Protein AF-A0A4R5M8D0-F1 (afdb_monomer)

Solvent-accessible surface area (backbone atoms only — not comparable to full-atom values): 7899 Å² total; per-residue (Å²): 137,90,80,92,74,95,64,88,58,82,51,76,71,55,78,67,46,79,79,55,78,32,60,71,62,48,40,68,74,43,56,70,74,60,31,74,62,60,87,78,65,68,76,57,94,89,54,62,68,66,61,60,70,73,50,46,65,36,48,47,52,46,53,38,43,72,75,65,63,64,87,56,70,48,40,45,31,62,72,78,59,74,44,51,79,94,51,44,88,34,52,41,73,28,47,88,83,58,29,74,73,32,68,68,41,42,64,56,45,52,58,55,49,52,73,72,44,74,81,69,89,81,76,136

Structure (mmCIF, N/CA/C/O backbone):
data_AF-A0A4R5M8D0-F1
#
_entry.id   AF-A0A4R5M8D0-F1
#
loop_
_atom_site.group_PDB
_atom_site.id
_atom_site.type_symbol
_atom_site.label_atom_id
_atom_site.label_alt_id
_atom_site.label_comp_id
_atom_site.label_asym_id
_atom_site.label_entity_id
_atom_site.lab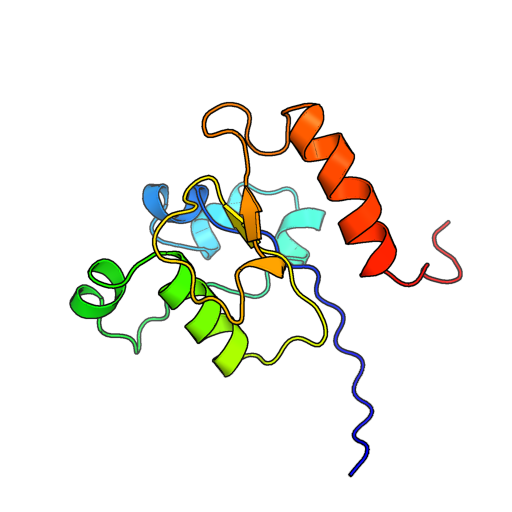el_seq_id
_atom_site.pdbx_PDB_ins_code
_atom_site.Cartn_x
_atom_site.Cartn_y
_atom_site.Cartn_z
_atom_site.occupancy
_atom_site.B_iso_or_equiv
_atom_site.auth_seq_id
_atom_site.auth_comp_id
_atom_site.auth_asym_id
_atom_site.auth_atom_id
_atom_site.pdbx_PDB_model_num
ATOM 1 N N . MET A 1 1 ? -13.318 -27.348 2.905 1.00 30.52 1 MET A N 1
ATOM 2 C CA . MET A 1 1 ? -12.179 -27.475 3.842 1.00 30.52 1 MET A CA 1
ATOM 3 C C . MET A 1 1 ? -12.063 -26.192 4.652 1.00 30.52 1 MET A C 1
ATOM 5 O O . MET A 1 1 ? -11.811 -25.144 4.075 1.00 30.52 1 MET A O 1
ATOM 9 N N . ARG A 1 2 ? -12.351 -26.250 5.958 1.00 32.94 2 ARG A N 1
ATOM 10 C CA . ARG A 1 2 ? -12.203 -25.120 6.889 1.00 32.94 2 ARG A CA 1
ATOM 11 C C . ARG A 1 2 ? -10.790 -25.174 7.464 1.00 32.94 2 ARG A C 1
ATOM 13 O O . ARG A 1 2 ? -10.434 -26.193 8.041 1.00 32.94 2 ARG A O 1
ATOM 20 N N . CYS A 1 3 ? -10.019 -24.100 7.328 1.00 25.97 3 CYS A N 1
ATOM 21 C CA . CYS A 1 3 ? -8.755 -23.944 8.042 1.00 25.97 3 CYS A CA 1
ATOM 22 C C . CYS A 1 3 ? -8.785 -22.648 8.845 1.00 25.97 3 CYS A C 1
ATOM 24 O O . CYS A 1 3 ? -8.647 -21.548 8.316 1.00 25.97 3 CYS A O 1
ATOM 26 N N . SER A 1 4 ? -8.983 -22.823 10.146 1.00 39.22 4 SER A N 1
ATOM 27 C CA . SER A 1 4 ? -8.788 -21.835 11.194 1.00 39.22 4 SER A CA 1
ATOM 28 C C . SER A 1 4 ? -7.297 -21.508 11.295 1.00 39.22 4 SER A C 1
ATOM 30 O O . SER A 1 4 ? -6.508 -22.373 11.665 1.00 39.22 4 SER A O 1
ATOM 32 N N . ASN A 1 5 ? -6.886 -20.279 10.975 1.00 35.69 5 ASN A N 1
ATOM 33 C CA . ASN A 1 5 ? -5.598 -19.762 11.436 1.00 35.69 5 ASN A CA 1
ATOM 34 C C . ASN A 1 5 ? -5.643 -18.233 11.552 1.00 35.69 5 ASN A C 1
ATOM 36 O O . ASN A 1 5 ? -5.596 -17.494 10.571 1.00 35.69 5 ASN A O 1
ATOM 40 N N . THR A 1 6 ? -5.773 -17.764 12.786 1.00 39.41 6 THR A N 1
ATOM 41 C CA . THR A 1 6 ? -5.730 -16.362 13.192 1.00 39.41 6 THR A CA 1
ATOM 42 C C . THR A 1 6 ? -4.335 -15.783 12.965 1.00 39.41 6 THR A C 1
ATOM 44 O O . THR A 1 6 ? -3.470 -15.863 13.833 1.00 39.41 6 THR A O 1
ATOM 47 N N . ARG A 1 7 ? -4.106 -15.141 11.817 1.00 37.91 7 ARG A N 1
ATOM 48 C CA . ARG A 1 7 ? -3.012 -14.173 11.663 1.00 37.91 7 ARG A CA 1
ATOM 49 C C . ARG A 1 7 ? -3.602 -12.808 11.333 1.00 37.91 7 ARG A C 1
ATOM 51 O O . ARG A 1 7 ? -3.865 -12.489 10.178 1.00 37.91 7 ARG A O 1
ATOM 58 N N . ARG A 1 8 ? -3.838 -12.022 12.391 1.00 44.47 8 ARG A N 1
ATOM 59 C CA . ARG A 1 8 ? -4.117 -10.579 12.317 1.00 44.47 8 ARG A CA 1
ATOM 60 C C . ARG A 1 8 ? -2.937 -9.893 11.637 1.00 44.47 8 ARG A C 1
ATOM 62 O O . ARG A 1 8 ? -1.809 -10.130 12.054 1.00 44.47 8 ARG A O 1
ATOM 69 N N . CYS A 1 9 ? -3.185 -9.030 10.655 1.00 33.34 9 CYS A N 1
ATOM 70 C CA . CYS A 1 9 ? -2.241 -7.986 10.248 1.00 33.34 9 CYS A CA 1
ATOM 71 C C . CYS A 1 9 ? -2.939 -6.957 9.352 1.00 33.34 9 CYS A C 1
ATOM 73 O O . CYS A 1 9 ? -3.044 -7.149 8.142 1.00 33.34 9 CYS A O 1
ATOM 75 N N . SER A 1 10 ? -3.359 -5.838 9.940 1.00 34.66 10 SER A N 1
ATOM 76 C CA . SER A 1 10 ? -3.658 -4.612 9.199 1.00 34.66 10 SER A CA 1
ATOM 77 C C . SER A 1 10 ? -2.339 -4.065 8.653 1.00 34.66 10 SER A C 1
ATOM 79 O O . SER A 1 10 ? -1.421 -3.770 9.419 1.00 34.66 10 SER A O 1
ATOM 81 N N . ARG A 1 11 ? -2.201 -3.982 7.331 1.00 46.84 11 ARG A N 1
ATOM 82 C CA . ARG A 1 11 ? -0.993 -3.472 6.672 1.00 46.84 11 ARG A CA 1
ATOM 83 C C . ARG A 1 11 ? -1.280 -2.114 6.057 1.00 46.84 11 ARG A C 1
ATOM 85 O O . ARG A 1 11 ? -2.315 -1.940 5.438 1.00 46.84 11 ARG A O 1
ATOM 92 N N . ALA A 1 12 ? -0.337 -1.195 6.200 1.00 37.91 12 ALA A N 1
ATOM 93 C CA . ALA A 1 12 ? -0.315 0.094 5.523 1.00 37.91 12 ALA A CA 1
ATOM 94 C C . ALA A 1 12 ? 1.077 0.266 4.907 1.00 37.91 12 ALA A C 1
ATOM 96 O O . ALA A 1 12 ? 2.068 0.166 5.634 1.00 37.91 12 ALA A O 1
ATOM 97 N N . ALA A 1 13 ? 1.178 0.469 3.590 1.00 42.16 13 ALA A N 1
ATOM 98 C CA . ALA A 1 13 ? 2.414 0.925 2.951 1.00 42.16 13 ALA A CA 1
ATOM 99 C C . ALA A 1 13 ? 2.203 1.354 1.492 1.00 42.16 13 ALA A C 1
ATOM 101 O O . ALA A 1 13 ? 1.851 0.503 0.671 1.00 42.16 13 ALA A O 1
ATOM 102 N N . SER A 1 14 ? 2.662 2.562 1.132 1.00 49.03 14 SER A N 1
ATOM 103 C CA . SER A 1 14 ? 3.250 2.753 -0.203 1.00 49.03 14 SER A CA 1
ATOM 104 C C . SER A 1 14 ? 4.278 3.878 -0.399 1.00 49.03 14 SER A C 1
ATOM 106 O O . SER A 1 14 ? 5.335 3.570 -0.953 1.00 49.03 14 SER A O 1
ATOM 108 N N . SER A 1 15 ? 4.088 5.125 0.047 1.00 45.00 15 SER A N 1
ATOM 109 C CA . SER A 1 15 ? 4.917 6.212 -0.530 1.00 45.00 15 SER A CA 1
ATOM 110 C C . SER A 1 15 ? 6.389 6.250 -0.058 1.00 45.00 15 SER A C 1
ATOM 112 O O . SER A 1 15 ? 7.295 6.575 -0.827 1.00 45.00 15 SER A O 1
ATOM 114 N N . LEU A 1 16 ? 6.699 5.811 1.169 1.00 46.72 16 LEU A N 1
ATOM 115 C CA . LEU A 1 16 ? 8.051 5.969 1.742 1.00 46.72 16 LEU A CA 1
ATOM 116 C C . LEU A 1 16 ? 9.121 5.026 1.149 1.00 46.72 16 LEU A C 1
ATOM 118 O O .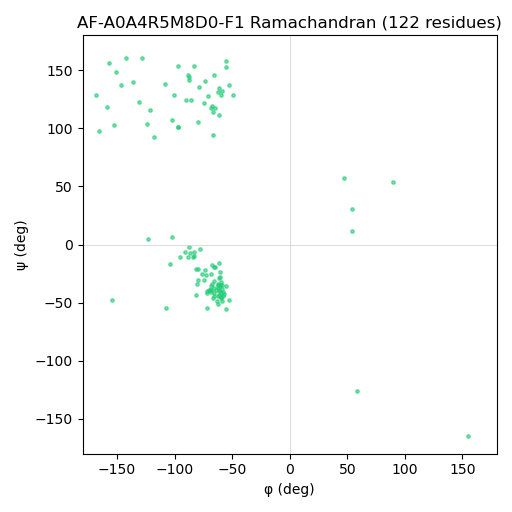 LEU A 1 16 ? 10.318 5.309 1.227 1.00 46.72 16 LEU A O 1
ATOM 122 N N . VAL A 1 17 ? 8.747 3.892 0.546 1.00 50.22 17 VAL A N 1
ATOM 123 C CA . VAL A 1 17 ? 9.744 2.912 0.059 1.00 50.22 17 VAL A CA 1
ATOM 124 C C . VAL A 1 17 ? 10.469 3.403 -1.201 1.00 50.22 17 VAL A C 1
ATOM 126 O O . VAL A 1 17 ? 11.633 3.040 -1.396 1.00 50.22 17 VAL A O 1
ATOM 129 N N . ARG A 1 18 ? 9.849 4.285 -2.003 1.00 50.66 18 ARG A N 1
ATOM 130 C CA . ARG A 1 18 ? 10.477 4.893 -3.195 1.00 50.66 18 ARG A CA 1
ATOM 131 C C . ARG A 1 18 ? 11.698 5.740 -2.822 1.00 50.66 18 ARG A C 1
ATOM 133 O O . ARG A 1 18 ? 12.698 5.716 -3.534 1.00 50.66 18 ARG A O 1
ATOM 140 N N . VAL A 1 19 ? 11.653 6.397 -1.662 1.00 49.50 19 VAL A N 1
ATOM 141 C CA . VAL A 1 19 ? 12.732 7.266 -1.166 1.00 49.50 19 VAL A CA 1
ATOM 142 C C . VAL A 1 19 ? 13.846 6.456 -0.496 1.00 49.50 19 VAL A C 1
ATOM 144 O O . VAL A 1 19 ? 15.027 6.677 -0.750 1.00 49.50 19 VAL A O 1
ATOM 147 N N . PHE A 1 20 ? 13.499 5.468 0.335 1.00 50.66 20 PHE A N 1
ATOM 148 C CA . PHE A 1 20 ? 14.492 4.784 1.178 1.00 50.66 20 PHE A CA 1
ATOM 149 C C . PHE A 1 20 ? 15.052 3.482 0.601 1.00 50.66 20 PHE A C 1
ATOM 151 O O . PHE A 1 20 ? 16.014 2.942 1.161 1.00 50.66 20 PHE A O 1
ATOM 158 N N . ARG A 1 21 ? 14.460 2.954 -0.483 1.00 63.03 21 ARG A N 1
ATOM 159 C CA . ARG A 1 21 ? 14.868 1.720 -1.191 1.00 63.03 21 ARG A CA 1
ATOM 160 C C . ARG A 1 21 ? 14.990 0.470 -0.298 1.00 63.03 21 ARG A C 1
ATOM 162 O O . ARG A 1 21 ? 15.544 -0.545 -0.704 1.00 63.03 21 ARG A O 1
ATOM 169 N N . SER A 1 22 ? 14.507 0.536 0.943 1.00 68.31 22 SER A N 1
ATOM 170 C CA . SER A 1 22 ? 14.617 -0.525 1.942 1.00 68.31 22 SER A CA 1
ATOM 171 C C . SER A 1 22 ? 13.550 -0.353 3.012 1.00 68.31 22 SER A C 1
ATOM 173 O O . SER A 1 22 ? 13.576 0.611 3.777 1.00 68.31 22 SER A O 1
ATOM 175 N N . VAL A 1 23 ? 12.661 -1.339 3.136 1.00 73.38 23 VAL A N 1
ATOM 176 C CA . VAL A 1 23 ? 11.651 -1.354 4.204 1.00 73.38 23 VAL A CA 1
ATOM 177 C C . VAL A 1 23 ? 12.291 -1.355 5.587 1.00 73.38 23 VAL A C 1
ATOM 179 O O . VAL A 1 23 ? 11.772 -0.707 6.486 1.00 73.38 23 VAL A O 1
ATOM 182 N N . ARG A 1 24 ? 13.465 -1.975 5.765 1.00 75.81 24 ARG A N 1
ATOM 183 C CA . ARG A 1 24 ? 14.185 -1.921 7.046 1.00 75.81 24 ARG A CA 1
ATOM 184 C C . ARG A 1 24 ? 14.631 -0.492 7.384 1.00 75.81 24 ARG A C 1
ATOM 186 O O . ARG A 1 24 ? 14.533 -0.088 8.539 1.00 75.81 24 ARG A O 1
ATOM 193 N N . LYS A 1 25 ? 15.085 0.289 6.394 1.00 79.75 25 LYS A N 1
ATOM 194 C CA . LYS A 1 25 ? 15.441 1.707 6.593 1.00 79.75 25 LYS A CA 1
ATOM 195 C C . LYS A 1 25 ? 14.208 2.569 6.883 1.00 79.75 25 LYS A C 1
ATOM 197 O O . LYS A 1 25 ? 14.277 3.402 7.779 1.00 79.75 25 LYS A O 1
ATOM 202 N N . VAL A 1 26 ? 13.087 2.331 6.194 1.00 79.25 26 VAL A N 1
ATOM 203 C CA . VAL A 1 26 ? 11.806 3.017 6.468 1.00 79.25 26 VAL A CA 1
ATOM 204 C C . VAL A 1 26 ? 11.316 2.705 7.878 1.00 79.25 26 VAL A C 1
ATOM 206 O O . VAL A 1 26 ? 11.055 3.611 8.660 1.00 79.25 26 VAL A O 1
ATOM 209 N N . ALA A 1 27 ? 11.253 1.424 8.239 1.00 83.38 27 ALA A N 1
ATOM 210 C CA . ALA A 1 27 ? 10.731 0.976 9.523 1.00 83.38 27 ALA A CA 1
ATOM 211 C C . ALA A 1 27 ? 11.546 1.525 10.708 1.00 83.38 27 ALA A C 1
ATOM 213 O O . ALA A 1 27 ? 10.999 1.764 11.782 1.00 83.38 27 ALA A O 1
ATOM 214 N N . ARG A 1 28 ? 12.845 1.798 10.512 1.00 85.69 28 ARG A N 1
ATOM 215 C CA . ARG A 1 28 ? 13.699 2.472 11.504 1.00 85.69 28 ARG A CA 1
ATOM 216 C C . ARG A 1 28 ? 13.306 3.921 11.807 1.00 85.69 28 ARG A C 1
ATOM 218 O O . ARG A 1 28 ? 13.712 4.421 12.849 1.00 85.69 28 ARG A O 1
ATOM 225 N N . ARG A 1 29 ? 12.542 4.580 10.935 1.00 85.25 29 ARG A N 1
ATOM 226 C CA . ARG A 1 29 ? 12.010 5.935 11.161 1.00 85.25 29 ARG A CA 1
ATOM 227 C C . ARG A 1 29 ? 10.660 5.936 11.875 1.00 85.25 29 ARG A C 1
ATOM 229 O O . ARG A 1 29 ? 10.203 6.985 12.302 1.00 85.25 29 ARG A O 1
ATOM 236 N N . LEU A 1 30 ? 10.034 4.769 12.006 1.00 84.50 30 LEU A N 1
ATOM 237 C CA . LEU A 1 30 ? 8.796 4.604 12.755 1.00 84.50 30 LEU A CA 1
ATOM 238 C C . LEU A 1 30 ? 9.091 4.444 14.250 1.00 84.50 30 LEU A C 1
ATOM 240 O O . LEU A 1 30 ? 10.153 3.921 14.628 1.00 84.50 30 LEU A O 1
ATOM 244 N N . SER A 1 31 ? 8.112 4.829 15.077 1.00 88.62 31 SER A N 1
ATOM 245 C CA . SER A 1 31 ? 8.077 4.483 16.500 1.00 88.62 31 SER A CA 1
ATOM 246 C C . SER A 1 31 ? 8.174 2.966 16.685 1.00 88.62 31 SER A C 1
ATOM 248 O O . SER A 1 31 ? 7.877 2.193 15.769 1.00 88.62 31 SER A O 1
ATOM 250 N N . LEU A 1 32 ? 8.604 2.517 17.866 1.00 87.81 32 LEU A N 1
ATOM 251 C CA . LEU A 1 32 ? 8.787 1.089 18.133 1.00 87.81 32 LEU A CA 1
ATOM 252 C C . LEU A 1 32 ? 7.491 0.290 17.910 1.00 87.81 32 LEU A C 1
ATOM 254 O O . LEU A 1 32 ? 7.524 -0.760 17.271 1.00 87.81 32 LEU A O 1
ATOM 258 N N . GLU A 1 33 ? 6.362 0.832 18.363 1.00 87.38 33 GLU A N 1
ATOM 259 C CA . GLU A 1 33 ? 5.028 0.249 18.191 1.00 87.38 33 GLU A CA 1
ATOM 260 C C . GLU A 1 33 ? 4.658 0.065 16.715 1.00 87.38 33 GLU A C 1
ATOM 262 O O . GLU A 1 33 ? 4.279 -1.025 16.285 1.00 87.38 33 GLU A O 1
ATOM 267 N N . LEU A 1 34 ? 4.850 1.101 15.896 1.00 84.25 34 LEU A N 1
ATOM 268 C CA . LEU A 1 34 ? 4.567 1.024 14.462 1.00 84.25 34 LEU A CA 1
ATOM 269 C C . LEU A 1 34 ? 5.550 0.103 13.737 1.00 84.25 34 LEU A C 1
ATOM 271 O O . LEU A 1 34 ? 5.150 -0.681 12.879 1.00 84.25 34 LEU A O 1
ATOM 275 N N . ARG A 1 35 ? 6.833 0.138 14.109 1.00 86.56 35 ARG A N 1
ATOM 276 C CA . ARG A 1 35 ? 7.869 -0.731 13.541 1.00 86.56 35 ARG A CA 1
ATOM 277 C C . ARG A 1 35 ? 7.554 -2.207 13.759 1.00 86.56 35 ARG A C 1
ATOM 279 O O . ARG A 1 35 ? 7.734 -2.990 12.831 1.00 86.56 35 ARG A O 1
ATOM 286 N N . ARG A 1 36 ? 7.070 -2.584 14.949 1.00 86.62 36 ARG A N 1
ATOM 287 C CA . ARG A 1 36 ? 6.667 -3.966 15.280 1.00 86.62 36 ARG A CA 1
ATOM 288 C C . ARG A 1 36 ? 5.535 -4.480 14.386 1.00 86.62 36 ARG A C 1
ATOM 290 O O . ARG A 1 36 ? 5.464 -5.677 14.131 1.00 86.62 36 ARG A O 1
ATOM 297 N N . ARG A 1 37 ? 4.688 -3.585 13.866 1.00 85.62 37 ARG A N 1
ATOM 298 C CA . ARG A 1 37 ? 3.586 -3.917 12.946 1.00 85.62 37 ARG A CA 1
ATOM 299 C C . ARG A 1 37 ? 4.034 -4.041 11.480 1.00 85.62 37 ARG A C 1
ATOM 301 O O . ARG A 1 37 ? 3.275 -4.531 10.646 1.00 85.62 37 ARG A O 1
ATOM 308 N N . VAL A 1 38 ? 5.269 -3.650 11.138 1.00 85.81 38 VAL A N 1
ATOM 309 C CA . VAL A 1 38 ? 5.819 -3.810 9.782 1.00 85.81 38 VAL A CA 1
ATOM 310 C C . VAL A 1 38 ? 6.302 -5.244 9.573 1.00 85.81 38 VAL A C 1
ATOM 3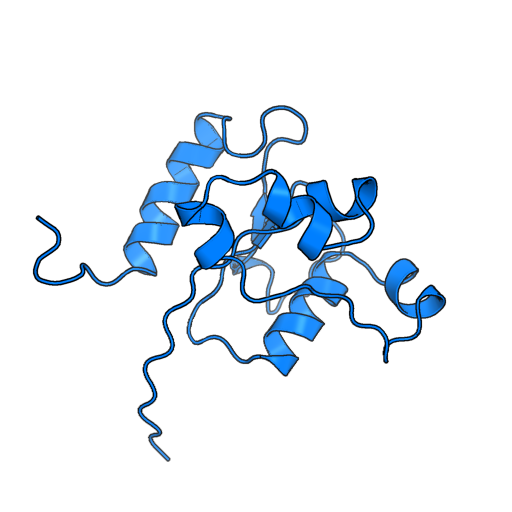12 O O . VAL A 1 38 ? 7.376 -5.629 10.024 1.00 85.81 38 VAL A O 1
ATOM 315 N N . ILE A 1 39 ? 5.538 -6.026 8.810 1.00 82.38 39 ILE A N 1
ATOM 316 C CA . ILE A 1 39 ? 5.834 -7.450 8.570 1.00 82.38 39 ILE A CA 1
ATOM 317 C C . ILE A 1 39 ? 6.465 -7.754 7.197 1.00 82.38 39 ILE A C 1
ATOM 319 O O . ILE A 1 39 ? 6.638 -8.918 6.821 1.00 82.38 39 ILE A O 1
ATOM 323 N N . GLY A 1 40 ? 6.802 -6.729 6.407 1.00 84.94 40 GLY A N 1
ATOM 324 C CA . GLY A 1 40 ? 7.576 -6.908 5.177 1.00 84.94 40 GLY A CA 1
ATOM 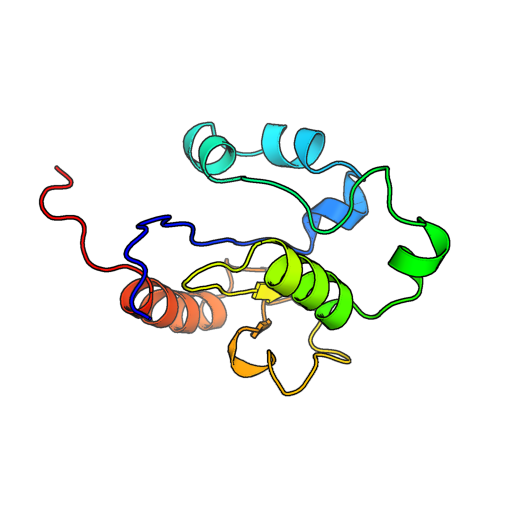325 C C . GLY A 1 40 ? 7.380 -5.839 4.104 1.00 84.94 40 GLY A C 1
ATOM 326 O O . GLY A 1 40 ? 6.870 -4.756 4.366 1.00 84.94 40 GLY A O 1
ATOM 327 N N . ALA A 1 41 ? 7.827 -6.182 2.895 1.00 87.31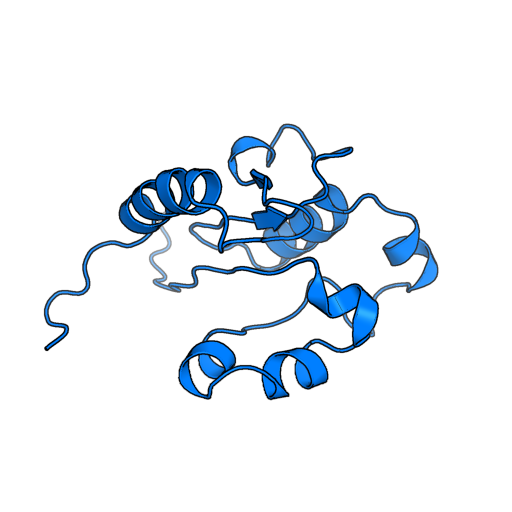 41 ALA A N 1
ATOM 328 C CA . ALA A 1 41 ? 7.829 -5.352 1.693 1.00 87.31 41 ALA A CA 1
ATOM 329 C C . ALA A 1 41 ? 7.173 -6.091 0.516 1.00 87.31 41 ALA A C 1
ATOM 331 O O . ALA A 1 41 ? 7.126 -7.327 0.527 1.00 87.31 41 ALA A O 1
ATOM 332 N N . THR A 1 42 ? 6.752 -5.345 -0.511 1.00 88.69 42 THR A N 1
ATOM 333 C CA . THR A 1 42 ? 6.285 -5.910 -1.788 1.00 88.69 42 THR A CA 1
ATOM 334 C C . THR A 1 42 ? 7.444 -6.489 -2.613 1.00 88.69 42 THR A C 1
ATOM 336 O O . THR A 1 42 ? 7.310 -7.593 -3.141 1.00 88.69 42 THR A O 1
ATOM 339 N N . PHE A 1 43 ? 8.602 -5.813 -2.635 1.00 87.62 43 PHE A N 1
ATOM 340 C CA . PHE A 1 43 ? 9.847 -6.278 -3.268 1.00 87.62 43 PHE A CA 1
ATOM 341 C C . PHE A 1 43 ? 10.715 -7.136 -2.330 1.00 87.62 43 PHE A C 1
ATOM 343 O O . PHE A 1 43 ? 10.847 -6.833 -1.142 1.00 87.62 43 PHE A O 1
ATOM 350 N N . HIS A 1 44 ? 11.387 -8.156 -2.872 1.00 84.06 44 HIS A N 1
ATOM 351 C CA . HIS A 1 44 ? 12.439 -8.915 -2.188 1.00 84.06 44 HIS A CA 1
ATOM 352 C C . HIS A 1 44 ? 13.576 -9.291 -3.146 1.00 84.06 44 HIS A C 1
ATOM 354 O O . HIS A 1 44 ? 13.372 -9.357 -4.351 1.00 84.06 44 HIS A O 1
ATOM 360 N N . GLY A 1 45 ? 14.758 -9.617 -2.610 1.00 85.44 45 GLY A N 1
ATOM 361 C CA . GLY A 1 45 ? 15.990 -9.787 -3.401 1.00 85.44 45 GLY A CA 1
ATOM 362 C C . GLY A 1 45 ? 15.979 -10.892 -4.466 1.00 85.44 45 GLY A C 1
ATOM 363 O O . GLY A 1 45 ? 16.830 -10.879 -5.341 1.00 85.44 45 GLY A O 1
ATOM 364 N N . ARG A 1 46 ? 15.021 -11.827 -4.419 1.00 88.38 46 ARG A N 1
ATOM 365 C CA . ARG A 1 46 ? 14.818 -12.839 -5.477 1.00 88.38 46 ARG A CA 1
ATOM 366 C C . ARG A 1 46 ? 13.989 -12.354 -6.679 1.00 88.38 46 ARG A C 1
ATOM 368 O O . ARG A 1 46 ? 13.803 -13.124 -7.609 1.00 88.38 46 ARG A O 1
ATOM 375 N N . MET A 1 47 ? 13.412 -11.152 -6.633 1.00 89.44 47 MET A N 1
ATOM 376 C CA . MET A 1 47 ? 12.624 -10.603 -7.746 1.00 89.44 47 MET A CA 1
ATOM 37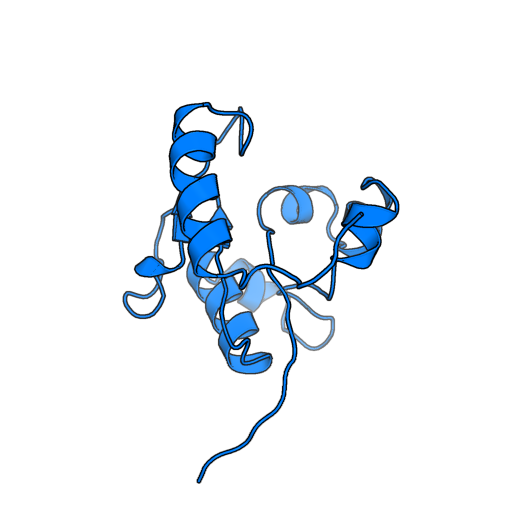7 C C . MET A 1 47 ? 13.533 -9.853 -8.711 1.00 89.44 47 MET A C 1
ATOM 379 O O . MET A 1 47 ? 14.461 -9.179 -8.262 1.00 89.44 47 MET A O 1
ATOM 383 N N . ASP A 1 48 ? 13.214 -9.895 -10.005 1.00 91.06 48 ASP A N 1
ATOM 384 C CA . ASP A 1 48 ? 13.861 -9.024 -10.983 1.00 91.06 48 ASP A CA 1
ATOM 385 C C . ASP A 1 48 ? 13.512 -7.550 -10.680 1.00 91.06 48 ASP A C 1
ATOM 387 O O . ASP A 1 48 ? 12.335 -7.163 -10.716 1.00 91.06 48 ASP A O 1
ATOM 391 N N . PRO A 1 49 ? 14.510 -6.709 -10.351 1.00 88.25 49 PRO A N 1
ATOM 392 C CA . PRO A 1 49 ? 14.282 -5.305 -10.052 1.00 88.25 49 PRO A CA 1
ATOM 393 C C . PRO A 1 49 ? 13.845 -4.484 -11.274 1.00 88.25 49 PRO A C 1
ATOM 395 O O . PRO A 1 49 ? 13.210 -3.447 -11.080 1.00 88.25 49 PRO A O 1
ATOM 398 N N . VAL A 1 50 ? 14.188 -4.893 -12.501 1.00 91.38 50 VAL A N 1
ATOM 399 C CA . VAL A 1 50 ? 13.759 -4.209 -13.733 1.00 91.38 50 VAL A CA 1
ATOM 400 C C . VAL A 1 50 ? 12.278 -4.465 -13.957 1.00 91.38 50 VAL A C 1
ATOM 402 O O . VAL A 1 50 ? 11.501 -3.507 -13.976 1.00 91.38 50 VAL A O 1
ATOM 405 N N . TRP A 1 51 ? 11.872 -5.736 -13.992 1.00 91.31 51 TRP A N 1
ATOM 406 C CA . TRP A 1 51 ? 10.464 -6.113 -14.054 1.00 91.31 51 TRP A CA 1
ATOM 407 C C . TRP A 1 51 ? 9.638 -5.444 -12.948 1.00 91.31 51 TRP A C 1
ATOM 409 O O . TRP A 1 51 ? 8.622 -4.813 -13.236 1.00 91.31 51 TRP A O 1
ATOM 419 N N . PHE A 1 52 ? 10.101 -5.480 -11.692 1.00 89.38 52 PHE A N 1
ATOM 420 C CA . PHE A 1 52 ? 9.350 -4.916 -10.565 1.00 89.38 52 PHE A CA 1
ATOM 421 C C . PHE A 1 52 ? 9.087 -3.410 -10.707 1.00 89.38 52 PHE A C 1
ATOM 423 O O . PHE A 1 52 ? 8.036 -2.931 -10.292 1.00 89.38 52 PHE A O 1
ATOM 430 N N . ARG A 1 53 ? 10.026 -2.654 -11.292 1.00 88.06 53 ARG A N 1
ATOM 431 C CA . ARG A 1 53 ? 9.839 -1.219 -11.565 1.00 88.06 53 ARG A CA 1
ATOM 432 C C . ARG A 1 53 ? 8.930 -0.947 -12.762 1.00 88.06 53 ARG A C 1
ATOM 434 O O . ARG A 1 53 ? 8.360 0.134 -12.819 1.00 88.06 53 ARG A O 1
ATOM 441 N N . SER A 1 54 ? 8.831 -1.889 -13.698 1.00 89.25 54 SER A N 1
ATOM 442 C CA . SER A 1 54 ? 8.012 -1.751 -14.909 1.00 89.25 54 SER A CA 1
ATOM 443 C C . SER A 1 54 ? 6.522 -2.020 -14.680 1.00 89.25 54 SER A C 1
ATOM 445 O O . SER A 1 54 ? 5.694 -1.573 -15.464 1.00 89.25 54 SER A O 1
ATOM 447 N N . VAL A 1 55 ? 6.170 -2.740 -13.609 1.00 89.94 55 VAL A N 1
ATOM 448 C CA . VAL A 1 55 ? 4.775 -3.066 -13.289 1.00 89.94 55 VAL A CA 1
ATOM 449 C C . VAL A 1 55 ? 4.112 -1.975 -12.449 1.00 89.94 55 VAL A C 1
ATOM 451 O O . VAL A 1 55 ? 4.721 -1.428 -11.523 1.00 89.94 55 VAL A O 1
ATOM 454 N N . ALA A 1 56 ? 2.834 -1.716 -12.736 1.00 90.19 56 ALA A N 1
ATOM 455 C CA . ALA A 1 56 ? 2.009 -0.753 -12.014 1.00 90.19 56 ALA A CA 1
ATOM 456 C C . ALA A 1 56 ? 1.950 -1.030 -10.504 1.00 90.19 56 ALA A C 1
ATOM 458 O O . ALA A 1 56 ? 2.057 -2.174 -10.042 1.00 90.19 56 ALA A O 1
ATOM 459 N N . ARG A 1 57 ? 1.733 0.028 -9.715 1.00 88.69 57 ARG A N 1
ATOM 460 C CA . ARG A 1 57 ? 1.778 -0.045 -8.252 1.00 88.69 57 ARG A CA 1
ATOM 461 C C . ARG A 1 57 ? 0.759 -1.034 -7.684 1.00 88.69 57 ARG A C 1
ATOM 463 O O . ARG A 1 57 ? 1.129 -1.881 -6.865 1.00 88.69 57 ARG A O 1
ATOM 470 N N . GLY A 1 58 ? -0.477 -0.997 -8.183 1.00 91.25 58 GLY A N 1
ATOM 471 C CA . GLY A 1 58 ? -1.528 -1.937 -7.790 1.00 91.25 58 GLY A CA 1
ATOM 472 C C . GLY A 1 58 ? -1.167 -3.399 -8.067 1.00 91.25 58 GLY A C 1
ATOM 473 O O . GLY A 1 58 ? -1.460 -4.273 -7.252 1.00 91.25 58 GLY A O 1
ATOM 474 N N . VAL A 1 59 ? -0.439 -3.676 -9.154 1.00 92.25 59 VAL A N 1
ATOM 475 C CA . VAL A 1 59 ? 0.033 -5.030 -9.500 1.00 92.25 59 VAL A CA 1
ATOM 476 C C . VAL A 1 59 ? 1.120 -5.506 -8.531 1.00 92.25 59 VAL A C 1
ATOM 478 O O . VAL A 1 59 ? 1.099 -6.660 -8.100 1.00 92.25 59 VAL A O 1
ATOM 481 N N . GLN A 1 60 ? 2.037 -4.624 -8.116 1.00 91.56 60 GLN A N 1
ATOM 482 C CA . GLN A 1 60 ? 3.057 -4.953 -7.107 1.00 91.56 60 GLN A CA 1
ATOM 483 C C . GLN A 1 60 ? 2.425 -5.331 -5.761 1.00 91.56 60 GLN A C 1
ATOM 485 O O . GLN A 1 60 ? 2.865 -6.281 -5.108 1.00 91.56 60 GLN A O 1
ATOM 490 N N . VAL A 1 61 ? 1.414 -4.568 -5.333 1.00 92.12 61 VAL A N 1
ATOM 491 C CA . VAL A 1 61 ? 0.676 -4.827 -4.089 1.00 92.12 61 VAL A CA 1
ATOM 492 C C . VAL A 1 61 ? -0.115 -6.124 -4.211 1.00 92.12 61 VAL A C 1
ATOM 494 O O . VAL A 1 61 ? -0.013 -6.977 -3.330 1.00 92.12 61 VAL A O 1
ATOM 497 N N . TRP A 1 62 ? -0.826 -6.319 -5.323 1.00 92.94 62 TRP A N 1
ATOM 498 C CA . TRP A 1 62 ? -1.582 -7.541 -5.580 1.00 92.94 62 TRP A CA 1
ATOM 499 C C . TRP A 1 62 ? -0.698 -8.793 -5.548 1.00 92.94 62 TRP A C 1
ATOM 501 O O . TRP A 1 62 ? -1.029 -9.759 -4.865 1.00 92.94 62 TRP A O 1
ATOM 511 N N . GLY A 1 63 ? 0.483 -8.751 -6.173 1.00 92.12 63 GLY A N 1
ATOM 512 C CA . GLY A 1 63 ? 1.449 -9.851 -6.109 1.00 92.12 63 GLY A CA 1
ATOM 513 C C . GLY A 1 63 ? 1.896 -10.192 -4.679 1.00 92.12 63 GLY A C 1
ATOM 514 O O . GLY A 1 63 ? 2.027 -11.369 -4.335 1.00 92.12 63 GLY A O 1
ATOM 515 N N . ASP A 1 64 ? 2.086 -9.192 -3.808 1.00 92.38 64 ASP A N 1
ATOM 516 C CA . ASP A 1 64 ? 2.389 -9.435 -2.389 1.00 92.38 64 ASP A CA 1
ATOM 517 C C . ASP A 1 64 ? 1.202 -10.046 -1.631 1.00 92.38 64 ASP A C 1
ATOM 519 O O . ASP A 1 64 ? 1.403 -10.941 -0.806 1.00 92.38 64 ASP A O 1
ATOM 523 N N . VAL A 1 65 ? -0.022 -9.600 -1.924 1.00 92.94 65 VAL A N 1
ATOM 524 C CA . VAL A 1 65 ? -1.257 -10.147 -1.343 1.00 92.94 65 VAL A CA 1
ATOM 525 C C . VAL A 1 65 ? -1.432 -11.611 -1.739 1.00 92.94 65 VAL A C 1
ATOM 527 O O . VAL A 1 65 ? -1.611 -12.444 -0.853 1.00 92.94 65 VAL A O 1
ATOM 530 N N . CYS A 1 66 ? -1.290 -11.959 -3.022 1.00 92.69 66 CYS A N 1
ATOM 531 C CA . CYS A 1 66 ? -1.359 -13.348 -3.487 1.00 92.69 66 CYS A CA 1
ATOM 532 C C . CYS A 1 66 ? -0.316 -14.237 -2.805 1.00 92.69 66 CYS A C 1
ATOM 534 O O . CYS A 1 66 ? -0.618 -15.361 -2.415 1.00 92.69 66 CYS A O 1
ATOM 536 N N . ARG A 1 67 ? 0.906 -13.724 -2.620 1.00 91.44 67 ARG A N 1
ATOM 537 C CA . ARG A 1 67 ? 2.001 -14.460 -1.978 1.00 91.44 67 ARG A CA 1
ATOM 538 C C . ARG A 1 67 ? 1.765 -14.708 -0.488 1.00 91.44 67 ARG A C 1
ATOM 540 O O . ARG A 1 67 ? 2.219 -15.719 0.037 1.00 91.44 67 ARG A O 1
ATOM 547 N N . ARG A 1 68 ? 1.149 -13.760 0.220 1.00 89.12 68 ARG A N 1
ATOM 548 C CA . ARG A 1 68 ? 1.038 -13.799 1.690 1.00 89.12 68 ARG A CA 1
ATOM 549 C C . ARG A 1 68 ? -0.337 -14.193 2.207 1.00 89.12 68 ARG A C 1
ATOM 551 O O . ARG A 1 68 ? -0.438 -14.521 3.384 1.00 89.12 68 ARG A O 1
ATOM 558 N N . GLN A 1 69 ? -1.353 -14.127 1.353 1.00 91.62 69 GLN A N 1
ATOM 559 C CA . GLN A 1 69 ? -2.734 -14.529 1.616 1.00 91.62 69 GLN A CA 1
ATOM 560 C C . GLN A 1 69 ? -3.280 -14.000 2.958 1.00 91.62 69 GLN A C 1
ATOM 562 O O . GLN A 1 69 ? -3.679 -14.785 3.820 1.00 91.62 69 GLN A O 1
ATOM 567 N N . PRO A 1 70 ? -3.269 -12.671 3.188 1.00 89.69 70 PRO A N 1
ATOM 568 C CA . PRO A 1 70 ? -3.839 -12.108 4.406 1.00 89.69 70 PRO A CA 1
ATOM 569 C C . PRO A 1 70 ? -5.360 -12.320 4.444 1.00 89.69 70 PRO A C 1
ATOM 571 O O . PRO A 1 70 ? -6.029 -12.237 3.417 1.00 89.69 70 PRO A O 1
ATOM 574 N N . ALA A 1 71 ? -5.916 -12.526 5.642 1.00 88.44 71 ALA A N 1
ATOM 575 C CA . ALA A 1 71 ? -7.363 -12.679 5.827 1.00 88.44 71 ALA A CA 1
ATOM 576 C C . ALA A 1 71 ? -8.152 -11.394 5.503 1.00 88.44 71 ALA A C 1
ATOM 578 O O . ALA A 1 71 ? -9.289 -11.460 5.049 1.00 88.44 71 ALA A O 1
ATOM 579 N N . ALA A 1 72 ? -7.544 -10.230 5.740 1.00 89.25 72 ALA A N 1
ATOM 580 C CA . ALA A 1 72 ? -8.060 -8.915 5.378 1.00 89.25 72 ALA A CA 1
ATOM 581 C C . ALA A 1 72 ? -6.880 -7.971 5.128 1.00 89.25 72 ALA A C 1
ATOM 583 O O . ALA A 1 72 ? -5.819 -8.124 5.742 1.00 89.25 72 ALA A O 1
ATOM 584 N N . TRP A 1 73 ? -7.046 -7.004 4.226 1.00 91.44 73 TRP A N 1
ATOM 585 C CA . TRP A 1 73 ? -6.003 -6.032 3.909 1.00 91.44 73 TRP A CA 1
ATOM 586 C C . TRP A 1 73 ? -6.586 -4.746 3.315 1.00 91.44 73 TRP A C 1
ATOM 588 O O . TRP A 1 73 ? -7.668 -4.752 2.725 1.00 91.44 73 TRP A O 1
ATOM 598 N N . LEU A 1 74 ? -5.834 -3.658 3.460 1.00 93.38 74 LEU A N 1
ATOM 599 C CA . LEU A 1 74 ? -6.101 -2.361 2.851 1.00 93.38 74 LEU A CA 1
ATOM 600 C C . LEU A 1 74 ? -4.782 -1.809 2.299 1.00 93.38 74 LEU A C 1
ATOM 602 O O . LEU A 1 74 ? -3.743 -1.957 2.940 1.00 93.38 74 LEU A O 1
ATOM 606 N N . ALA A 1 75 ? -4.803 -1.187 1.127 1.00 91.81 75 ALA A N 1
ATOM 607 C CA . ALA A 1 75 ? -3.699 -0.382 0.628 1.00 91.81 75 ALA A CA 1
ATOM 608 C C . ALA A 1 75 ? -4.005 1.096 0.851 1.00 91.81 75 ALA A C 1
ATOM 610 O O . ALA A 1 75 ? -5.070 1.566 0.468 1.00 91.81 75 ALA A O 1
ATOM 611 N N . LEU A 1 76 ? -3.058 1.804 1.461 1.00 91.31 76 LEU A N 1
ATOM 612 C CA . LEU A 1 76 ? -3.055 3.261 1.549 1.00 91.31 76 LEU A CA 1
ATOM 613 C C . LEU A 1 76 ? -2.052 3.741 0.504 1.00 91.31 76 LEU A C 1
ATOM 615 O O . LEU A 1 76 ? -0.856 3.491 0.687 1.00 91.31 76 LEU A O 1
ATOM 619 N N . ASP A 1 77 ? -2.541 4.306 -0.596 1.00 89.44 77 ASP A N 1
ATOM 620 C CA . ASP A 1 77 ? -1.715 4.702 -1.740 1.00 89.44 77 ASP A CA 1
ATOM 621 C C . ASP A 1 77 ? -2.290 5.962 -2.405 1.00 89.44 77 ASP A C 1
ATOM 623 O O . ASP A 1 77 ? -3.501 6.068 -2.575 1.00 89.44 77 ASP A O 1
ATOM 627 N N . ASP A 1 78 ? -1.433 6.908 -2.779 1.00 88.00 78 ASP A N 1
ATOM 628 C CA . ASP A 1 78 ? -1.777 8.109 -3.557 1.00 88.00 78 ASP A CA 1
ATOM 629 C C . ASP A 1 78 ? -1.727 7.845 -5.072 1.00 88.00 78 ASP A C 1
ATOM 631 O O . ASP A 1 78 ? -2.152 8.667 -5.879 1.00 88.00 78 ASP A O 1
ATOM 635 N N . ASP A 1 79 ? -1.252 6.666 -5.478 1.00 86.38 79 ASP A N 1
ATOM 636 C CA . ASP A 1 79 ? -1.301 6.190 -6.856 1.00 86.38 79 ASP A CA 1
ATOM 637 C C . ASP A 1 79 ? -2.510 5.266 -7.062 1.00 86.38 79 ASP A C 1
ATOM 639 O O . ASP A 1 79 ? -2.500 4.089 -6.691 1.00 86.38 79 ASP A O 1
ATOM 643 N N . GLY A 1 80 ? -3.574 5.813 -7.655 1.00 81.31 80 GLY A N 1
ATOM 644 C CA . GLY A 1 80 ? -4.789 5.075 -8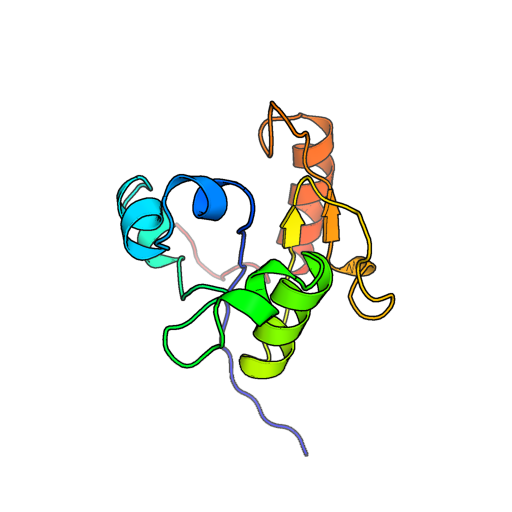.010 1.00 81.31 80 GLY A CA 1
ATOM 645 C C . GLY A 1 80 ? -4.755 4.401 -9.386 1.00 81.31 80 GLY A C 1
ATOM 646 O O . GLY A 1 80 ? -5.724 3.730 -9.752 1.00 81.31 80 GLY A O 1
ATOM 647 N N . GLY A 1 81 ? -3.671 4.561 -10.152 1.00 85.25 81 GLY A N 1
ATOM 648 C CA . GLY A 1 81 ? -3.560 4.081 -11.528 1.00 85.25 81 GLY A CA 1
ATOM 649 C C . GLY A 1 81 ? -3.402 2.563 -11.633 1.00 85.25 81 GLY A C 1
ATOM 650 O O . GLY A 1 81 ? -2.712 1.932 -10.832 1.00 85.25 81 GLY A O 1
ATOM 651 N N . ASP A 1 82 ? -4.052 1.965 -12.637 1.00 87.56 82 ASP A N 1
ATOM 652 C CA . ASP A 1 82 ? -3.837 0.575 -13.073 1.00 87.56 82 ASP A CA 1
ATOM 653 C C . ASP A 1 82 ? -3.967 -0.502 -11.977 1.00 87.56 82 ASP A C 1
ATOM 655 O O . ASP A 1 82 ? -3.353 -1.573 -12.033 1.00 87.56 82 ASP A O 1
ATOM 659 N N . TRP A 1 83 ? -4.811 -0.252 -10.971 1.00 92.69 83 TRP A N 1
ATOM 660 C CA . TRP A 1 83 ? -5.167 -1.268 -9.981 1.00 92.69 83 TRP A CA 1
ATOM 661 C C . TRP A 1 83 ? -6.061 -2.342 -10.608 1.00 92.69 83 TRP A C 1
ATOM 663 O O . TRP A 1 83 ? -7.116 -1.998 -11.167 1.00 92.69 83 TRP A O 1
ATOM 673 N N . PRO A 1 84 ? -5.708 -3.638 -10.476 1.00 92.50 84 PRO A N 1
ATOM 674 C CA . PRO A 1 84 ? -6.576 -4.729 -10.896 1.00 92.50 84 PRO A CA 1
ATOM 675 C C . PRO A 1 84 ? -7.974 -4.606 -10.280 1.00 92.50 84 PRO A C 1
ATOM 677 O O . PRO A 1 84 ? -8.118 -4.329 -9.088 1.00 92.50 84 PRO A O 1
ATOM 680 N N . ALA A 1 85 ? -9.022 -4.858 -11.071 1.00 94.00 85 ALA A N 1
ATOM 681 C CA . ALA A 1 85 ? -10.407 -4.727 -10.607 1.00 94.00 85 ALA A CA 1
ATOM 682 C C . ALA A 1 85 ? -10.687 -5.572 -9.350 1.00 94.00 85 ALA A C 1
ATOM 684 O O . ALA A 1 85 ? -11.378 -5.120 -8.440 1.00 94.00 85 ALA A O 1
ATOM 685 N N . VAL A 1 86 ? -10.062 -6.753 -9.267 1.00 89.94 86 VAL A N 1
ATOM 686 C CA . VAL A 1 86 ? -10.172 -7.695 -8.141 1.00 89.94 86 VAL A CA 1
ATOM 687 C C . VAL A 1 86 ? -9.710 -7.125 -6.801 1.00 89.94 86 VAL A C 1
ATOM 689 O O . VAL A 1 86 ? -10.126 -7.622 -5.761 1.00 89.94 86 VAL A O 1
ATOM 692 N N . CYS A 1 87 ? -8.852 -6.104 -6.805 1.00 90.56 87 CYS A N 1
ATOM 693 C CA . CYS A 1 87 ? -8.292 -5.528 -5.587 1.00 90.56 87 CYS A CA 1
ATOM 694 C C . CYS A 1 87 ? -8.551 -4.025 -5.440 1.00 90.56 87 CYS A C 1
ATOM 696 O O . CYS A 1 87 ? -8.106 -3.421 -4.465 1.00 90.56 87 CYS A O 1
ATOM 698 N N . ARG A 1 88 ? -9.315 -3.420 -6.357 1.00 91.38 88 ARG A N 1
ATOM 699 C CA . ARG A 1 88 ? -9.631 -1.986 -6.323 1.00 91.38 88 ARG A CA 1
ATOM 700 C C . ARG A 1 88 ? -10.418 -1.588 -5.073 1.00 91.38 88 ARG A C 1
ATOM 702 O O . ARG A 1 88 ? -10.161 -0.531 -4.515 1.00 91.38 88 ARG A O 1
ATOM 709 N N . GLY A 1 89 ? -11.306 -2.453 -4.578 1.00 92.19 89 GLY A N 1
ATOM 710 C CA . GLY A 1 89 ? -12.039 -2.212 -3.326 1.00 92.19 89 GLY A CA 1
ATOM 711 C C . GLY A 1 89 ? -11.150 -2.182 -2.074 1.00 92.19 89 GLY A C 1
ATOM 712 O O . GLY A 1 89 ? -11.540 -1.624 -1.051 1.00 92.19 89 GLY A O 1
ATOM 713 N N . ASN A 1 90 ? -9.941 -2.745 -2.149 1.00 93.44 90 ASN A N 1
ATOM 714 C CA . ASN A 1 90 ? -8.958 -2.709 -1.069 1.00 93.44 90 ASN A CA 1
ATOM 715 C C . ASN A 1 90 ? -8.021 -1.499 -1.162 1.00 93.44 90 ASN A C 1
ATOM 717 O O . ASN A 1 90 ? -7.235 -1.293 -0.239 1.00 93.44 90 ASN A O 1
ATOM 721 N N . LEU A 1 91 ? -8.088 -0.701 -2.232 1.00 93.06 91 LEU A N 1
ATOM 722 C CA . LEU A 1 91 ? -7.396 0.579 -2.299 1.00 93.06 91 LEU A CA 1
ATOM 723 C C . LEU A 1 91 ? -8.189 1.631 -1.521 1.00 93.06 91 LEU A C 1
ATOM 725 O O . LEU A 1 91 ? -9.412 1.749 -1.632 1.00 93.06 91 LEU A O 1
ATOM 729 N N . MET A 1 92 ? -7.463 2.406 -0.734 1.00 92.38 92 MET A N 1
ATOM 730 C CA . MET A 1 92 ? -7.906 3.660 -0.171 1.00 92.38 92 MET A CA 1
ATOM 731 C C . MET A 1 92 ? -6.940 4.741 -0.645 1.00 92.38 92 MET A C 1
ATOM 733 O O . MET A 1 92 ? -5.746 4.691 -0.335 1.00 92.38 92 MET A O 1
ATOM 737 N N . HIS A 1 93 ? -7.468 5.673 -1.433 1.00 91.75 93 HIS A N 1
ATOM 738 C CA . HIS A 1 93 ? -6.666 6.717 -2.046 1.00 91.75 93 HIS A CA 1
ATOM 739 C C . HIS A 1 93 ? -6.286 7.757 -0.993 1.00 91.75 93 HIS A C 1
ATOM 741 O O . HIS A 1 93 ? -7.161 8.306 -0.326 1.00 91.75 93 HIS A O 1
ATOM 747 N N . THR A 1 94 ? -4.991 7.985 -0.799 1.00 90.94 94 THR A N 1
ATOM 748 C CA . THR A 1 94 ? -4.505 8.990 0.156 1.00 90.94 94 THR A CA 1
ATOM 749 C C . THR A 1 94 ? -4.174 10.293 -0.546 1.00 90.94 94 THR A C 1
ATOM 751 O O . THR A 1 94 ? -3.787 10.279 -1.710 1.00 90.94 94 THR A O 1
ATOM 754 N N . ASP A 1 95 ? -4.252 11.408 0.178 1.00 89.56 95 ASP A N 1
ATOM 755 C CA . ASP A 1 95 ? -3.787 12.688 -0.346 1.00 89.56 95 ASP A CA 1
ATOM 756 C C . ASP A 1 95 ? -2.271 12.625 -0.648 1.00 89.56 95 ASP A C 1
ATOM 758 O O . ASP A 1 95 ? -1.508 12.122 0.183 1.00 89.56 95 ASP A O 1
ATOM 762 N N . PRO A 1 96 ? -1.799 13.115 -1.807 1.00 85.25 96 PRO A N 1
ATOM 763 C CA . PRO A 1 96 ? -0.389 13.013 -2.193 1.00 85.25 96 PRO A CA 1
ATOM 764 C C . PRO A 1 96 ? 0.562 13.849 -1.317 1.00 85.25 96 PRO A C 1
ATOM 766 O O . PRO A 1 96 ? 1.770 13.606 -1.313 1.00 85.25 96 PRO A O 1
ATOM 769 N N . VAL A 1 97 ? 0.051 14.835 -0.571 1.00 86.31 97 VAL A N 1
ATOM 770 C CA . VAL A 1 97 ? 0.843 15.733 0.285 1.00 86.31 97 VAL A CA 1
ATOM 771 C C . VAL A 1 97 ? 0.631 15.408 1.763 1.00 86.31 97 VAL A C 1
ATOM 773 O O . VAL A 1 97 ? 1.585 15.160 2.501 1.00 86.31 97 VAL A O 1
ATOM 776 N N . LEU A 1 98 ? -0.622 15.398 2.205 1.00 86.06 98 LEU A N 1
ATOM 777 C CA . LEU A 1 98 ? -1.044 15.172 3.583 1.00 86.06 98 LEU A CA 1
ATOM 778 C C . LEU A 1 98 ? -1.092 13.682 3.939 1.00 86.06 98 LEU A C 1
ATOM 780 O O . LEU A 1 98 ? -1.039 13.325 5.121 1.00 86.06 98 LEU A O 1
ATOM 784 N N . GLY A 1 99 ? -1.178 12.793 2.948 1.00 88.00 99 GLY A N 1
ATOM 785 C CA . GLY A 1 99 ? -1.290 11.356 3.162 1.00 88.00 99 GLY A CA 1
ATOM 786 C C . GLY A 1 99 ? -2.518 11.008 3.996 1.00 88.00 99 GLY A C 1
ATOM 787 O O . GLY A 1 99 ? -3.641 11.401 3.696 1.00 88.00 99 GLY A O 1
ATOM 788 N N . ILE A 1 100 ? -2.288 10.271 5.084 1.00 88.50 100 ILE A N 1
ATOM 789 C CA . ILE A 1 100 ? -3.336 9.897 6.043 1.00 88.50 100 ILE A CA 1
ATOM 790 C C . ILE A 1 100 ? -3.714 11.021 7.009 1.00 88.50 100 ILE A C 1
ATOM 792 O O . ILE A 1 100 ? -4.566 10.792 7.853 1.00 88.50 100 ILE A O 1
ATOM 796 N N . SER A 1 101 ? -3.050 12.178 6.967 1.00 88.69 101 SER A N 1
ATOM 797 C CA . SER A 1 101 ? -3.398 13.322 7.820 1.00 88.69 101 SER A CA 1
ATOM 798 C C . SER A 1 101 ? -4.521 14.168 7.224 1.00 88.69 101 SER A C 1
ATOM 800 O O . SER A 1 101 ? -5.056 15.029 7.919 1.00 88.69 101 SER A O 1
ATOM 802 N N . ASP A 1 102 ? -4.882 13.933 5.960 1.00 91.81 102 ASP A N 1
ATOM 803 C CA . ASP A 1 102 ? -6.044 14.568 5.353 1.00 91.81 102 ASP A CA 1
ATOM 804 C C . ASP A 1 102 ? -7.337 14.161 6.102 1.00 91.81 102 ASP A C 1
ATOM 806 O O . ASP A 1 102 ? -7.554 12.968 6.358 1.00 91.81 102 ASP A O 1
ATOM 810 N N . PRO A 1 103 ? -8.210 15.116 6.484 1.00 93.81 103 PRO A N 1
ATOM 811 C CA . PRO A 1 103 ? -9.424 14.812 7.236 1.00 93.81 103 PRO A CA 1
ATOM 812 C C . PRO A 1 103 ? -10.396 13.868 6.519 1.00 93.81 103 PRO A C 1
ATOM 814 O O . PRO A 1 103 ? -11.032 13.047 7.186 1.00 93.81 103 PRO A O 1
ATOM 817 N N . ALA A 1 104 ? -10.516 13.954 5.190 1.00 93.00 104 ALA A N 1
ATOM 818 C CA . ALA A 1 104 ? -11.402 13.083 4.421 1.00 93.00 104 ALA A CA 1
ATOM 819 C C . ALA A 1 104 ? -10.842 11.655 4.370 1.00 93.00 104 ALA A C 1
ATOM 821 O O . ALA A 1 104 ? -11.575 10.692 4.614 1.00 93.00 104 ALA A O 1
ATOM 822 N N . VAL A 1 105 ? -9.525 11.520 4.186 1.00 92.44 105 VAL A N 1
ATOM 823 C CA . VAL A 1 105 ? -8.826 10.233 4.294 1.00 92.44 105 VAL A CA 1
ATOM 824 C C . VAL A 1 105 ? -9.017 9.644 5.699 1.00 92.44 105 VAL A C 1
ATOM 826 O O . VAL A 1 105 ? -9.390 8.483 5.840 1.00 92.44 105 VAL A O 1
ATOM 829 N N . LEU A 1 106 ? -8.862 10.416 6.778 1.00 93.06 106 LEU A N 1
ATOM 830 C CA . LEU A 1 106 ? -9.108 9.906 8.138 1.00 93.06 106 LEU A CA 1
ATOM 831 C C . LEU A 1 106 ? -10.554 9.454 8.364 1.00 93.06 106 LEU A C 1
ATOM 833 O O . LEU A 1 106 ? -10.775 8.433 9.027 1.00 93.06 106 LEU A O 1
ATOM 837 N N . ALA A 1 107 ? -11.525 10.204 7.838 1.00 93.94 107 ALA A N 1
ATOM 838 C CA . ALA A 1 107 ? -12.945 9.894 7.966 1.00 93.94 107 ALA A CA 1
ATOM 839 C C . ALA A 1 107 ? -13.306 8.556 7.303 1.00 93.94 107 ALA A C 1
ATOM 841 O O . ALA A 1 107 ? -14.094 7.796 7.864 1.00 93.94 107 ALA A O 1
ATOM 842 N N . GLU A 1 108 ? -12.685 8.223 6.170 1.00 93.06 108 GLU A N 1
ATOM 843 C CA . GLU A 1 108 ? -12.864 6.936 5.491 1.00 93.06 108 GLU A CA 1
ATOM 844 C C . GLU A 1 108 ? -12.029 5.802 6.122 1.00 93.06 108 GLU A C 1
ATOM 846 O O . GLU A 1 108 ? -12.471 4.649 6.194 1.00 93.06 108 GLU A O 1
ATOM 851 N N . LEU A 1 109 ? -10.833 6.109 6.634 1.00 91.31 109 LEU A N 1
ATOM 852 C CA . LEU A 1 109 ? -9.901 5.112 7.164 1.00 91.31 109 LEU A CA 1
ATOM 853 C C . LEU A 1 109 ? -10.460 4.428 8.412 1.00 91.31 109 LEU A C 1
ATOM 855 O O . LEU A 1 109 ? -10.376 3.205 8.554 1.00 91.31 109 LEU A O 1
ATOM 859 N N . ARG A 1 110 ? -11.033 5.225 9.319 1.00 90.62 110 ARG A N 1
ATOM 860 C CA . ARG A 1 110 ? -11.570 4.773 10.610 1.00 90.62 110 ARG A CA 1
ATOM 861 C C . ARG A 1 110 ? -12.611 3.652 10.472 1.00 90.62 110 ARG A C 1
ATOM 863 O O . ARG A 1 110 ? -12.383 2.596 11.067 1.00 90.62 110 ARG A O 1
ATOM 870 N N . PRO A 1 111 ? -13.710 3.805 9.706 1.00 90.88 111 PRO A N 1
ATOM 871 C CA . PRO A 1 111 ? -1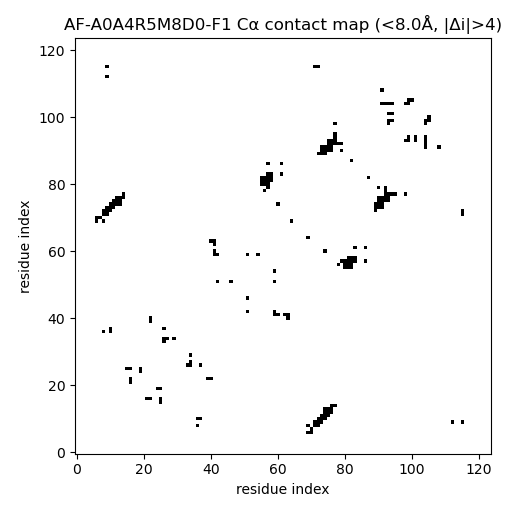4.712 2.749 9.572 1.00 90.88 111 PRO A CA 1
ATOM 872 C C . PRO A 1 111 ? -14.162 1.504 8.868 1.00 90.88 111 PRO A C 1
ATOM 874 O O . PRO A 1 111 ? -14.469 0.390 9.291 1.00 90.88 111 PRO A O 1
ATOM 877 N N . ARG A 1 112 ? -13.293 1.654 7.855 1.00 90.00 112 ARG A N 1
ATOM 878 C CA . ARG A 1 112 ? -12.653 0.505 7.186 1.00 90.00 112 ARG A CA 1
ATOM 879 C C . ARG A 1 112 ? -11.786 -0.297 8.159 1.00 90.00 112 ARG A C 1
ATOM 881 O O . ARG A 1 112 ? -11.871 -1.523 8.195 1.00 90.00 112 ARG A O 1
ATOM 888 N N . PHE A 1 113 ? -10.991 0.382 8.986 1.00 86.81 113 PHE A N 1
ATOM 889 C CA . PHE A 1 113 ? -10.182 -0.273 10.016 1.00 86.81 113 PHE A CA 1
ATOM 890 C C . PHE A 1 113 ? -11.046 -0.926 11.095 1.00 86.81 113 PHE A C 1
ATOM 892 O O . PHE A 1 113 ? -10.750 -2.054 11.480 1.00 86.81 113 PHE A O 1
ATOM 899 N N . ALA A 1 114 ? -12.119 -0.271 11.544 1.00 86.75 114 ALA A N 1
ATOM 900 C CA . ALA A 1 114 ? -13.056 -0.845 12.510 1.00 86.75 114 ALA A CA 1
ATOM 901 C C . ALA A 1 114 ? -13.741 -2.114 11.970 1.00 86.75 114 ALA A C 1
ATOM 903 O O . ALA A 1 114 ? -13.873 -3.092 12.696 1.00 86.75 114 ALA A O 1
ATOM 904 N N . ALA A 1 115 ? -14.106 -2.145 10.685 1.00 86.31 115 ALA A N 1
ATOM 905 C CA . ALA A 1 115 ? -14.685 -3.331 10.051 1.00 86.31 115 ALA A CA 1
ATOM 906 C C . ALA A 1 115 ? -13.684 -4.497 9.934 1.00 86.31 115 ALA A C 1
ATOM 908 O O . ALA A 1 115 ? -14.064 -5.662 10.046 1.00 86.31 115 ALA A O 1
ATOM 909 N N . MET A 1 116 ? -12.397 -4.198 9.725 1.00 84.88 116 MET A N 1
ATOM 910 C CA . MET A 1 116 ? -11.332 -5.210 9.667 1.00 84.88 116 MET A CA 1
ATOM 911 C C . MET A 1 116 ? -10.884 -5.678 11.055 1.00 84.88 116 MET A C 1
ATOM 913 O O . MET A 1 116 ? -10.441 -6.817 11.223 1.00 84.88 116 MET A O 1
ATOM 917 N N . HIS A 1 117 ? -10.964 -4.798 12.050 1.00 74.00 117 HIS A N 1
ATOM 918 C CA . HIS A 1 117 ? -10.519 -5.059 13.405 1.00 74.00 117 HIS A CA 1
ATOM 919 C C . HIS A 1 117 ? -11.699 -5.487 14.273 1.00 74.00 117 HIS A C 1
ATOM 921 O O . HIS A 1 117 ? -12.443 -4.665 14.798 1.00 74.00 117 HIS A O 1
ATOM 927 N N . ARG A 1 118 ? -11.831 -6.794 14.515 1.00 60.41 118 ARG A N 1
ATOM 928 C CA . ARG A 1 118 ? -12.670 -7.258 15.626 1.00 60.41 118 ARG A CA 1
ATOM 929 C C . ARG A 1 118 ? -12.108 -6.666 16.926 1.00 60.41 118 ARG A C 1
ATOM 931 O O . ARG A 1 118 ? -10.897 -6.820 17.129 1.00 60.41 118 ARG A O 1
ATOM 938 N N . PRO A 1 119 ? -12.926 -6.017 17.781 1.00 51.94 119 PRO A N 1
ATOM 939 C CA . PRO A 1 119 ? -12.446 -5.473 19.046 1.00 51.94 119 PRO A CA 1
ATOM 940 C C . PRO A 1 119 ? -11.648 -6.550 19.781 1.00 51.94 119 PRO A C 1
ATOM 942 O O . PRO A 1 119 ? -12.075 -7.705 19.874 1.00 51.94 119 PRO A O 1
ATOM 945 N N . GLU A 1 120 ? -10.438 -6.203 20.213 1.00 47.56 120 GLU A N 1
ATOM 946 C CA . GLU A 1 120 ? -9.738 -7.043 21.174 1.00 47.56 120 GLU A CA 1
ATOM 947 C C . GLU A 1 120 ? -10.530 -6.950 22.473 1.00 47.56 120 GLU A C 1
ATOM 949 O O . GLU A 1 120 ? -10.743 -5.860 23.000 1.00 47.56 120 GLU A O 1
ATOM 954 N N . ALA A 1 121 ? -11.039 -8.085 22.950 1.00 39.91 121 ALA A N 1
ATOM 955 C CA . ALA A 1 121 ? -11.539 -8.161 24.308 1.00 39.91 121 ALA A CA 1
ATOM 956 C C . ALA A 1 121 ? -10.355 -7.858 25.239 1.00 39.91 121 ALA A C 1
ATOM 958 O O . ALA A 1 121 ? -9.416 -8.649 25.301 1.00 39.91 121 ALA A O 1
ATOM 959 N N . GLY A 1 122 ? -10.392 -6.708 25.915 1.00 43.38 122 GLY A N 1
ATOM 960 C CA . GLY A 1 122 ? -9.438 -6.360 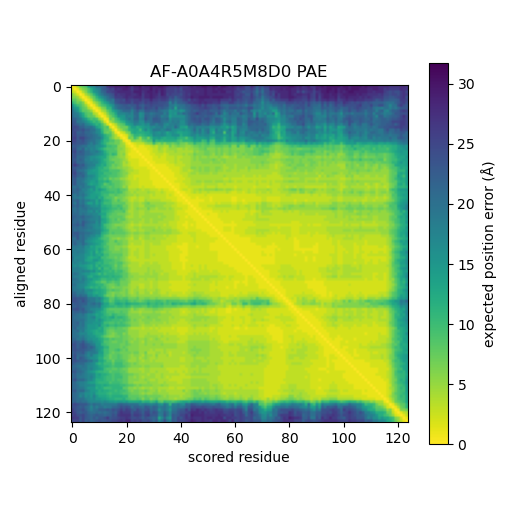26.969 1.00 43.38 122 GLY A CA 1
ATOM 961 C C . GLY A 1 122 ? -8.173 -5.628 26.517 1.00 43.38 122 GLY A C 1
ATOM 962 O O . GLY A 1 122 ? -7.076 -6.048 26.874 1.00 43.38 122 GLY A O 1
ATOM 963 N N . TRP A 1 123 ? -8.309 -4.512 25.797 1.00 30.77 123 TRP A N 1
ATOM 964 C CA . TRP A 1 123 ? -7.266 -3.481 25.839 1.00 30.77 123 TRP A CA 1
ATOM 965 C C . TRP A 1 123 ? -7.535 -2.559 27.050 1.00 30.77 123 TRP A C 1
ATOM 967 O O . TRP A 1 123 ? -8.664 -2.071 27.144 1.00 30.77 123 TRP A O 1
ATOM 977 N N . PRO A 1 124 ? -6.581 -2.377 27.985 1.00 42.72 124 PRO A N 1
ATOM 978 C CA . PRO A 1 124 ? -6.744 -1.517 29.162 1.00 42.72 124 PRO A CA 1
ATOM 979 C C . PRO A 1 124 ? -6.796 -0.022 28.824 1.00 42.72 124 PRO A C 1
ATOM 981 O O . PRO A 1 124 ? -6.200 0.390 27.799 1.00 42.72 124 PRO A O 1
#

Radius of gyration: 15.31 Å; Cα contacts (8 Å, |Δi|>4): 111; chains: 1; bounding box: 31×43×44 Å

Foldseek 3Di:
DDDDDDDDAEDEDDDCCVPVVDPVRVLVPDDPVVSVNDPDDLDDPPDDPVVLVVDDPLVSVVSVCVVPVDPDYAYQECDLPPHDPVCSVRYDHADPPCRCVPPVNVVVVVVSVPVSDDDDPDDD

Mean predicted aligned error: 8.97 Å

Sequence (124 aa):
MRCSNTRRCSRAASSLVRVFRSVRKVARRLSLELRRRVIGATFHGRMDPVWFRSVARGVQVWGDVCRRQPAAWLALDDDGGDWPAVCRGNLMHTDPVLGISDPAVLAELRPRFAAMHRPEAGWP

pLDDT: mean 78.16, std 19.87, range [25.97, 94.0]

Organism: NCBI:txid2528715

Secondary structure (DSSP, 8-state):
-------------STHHHHHS-HHHHHTTS-HHHHHH----S--TTS-HHHHHHS-HHHHHHHHHHHH--SS--EEES--TT--HHHHTTEEEPBTTTBTTSHHHHHHHHHHHHHH-PPPTT--